Protein AF-A0A8I0FQT3-F1 (afdb_monomer_lite)

Sequence (55 aa):
MNLEQIVPAIALIAVLFLVLPGFMSSNANKKLFLKNLSIWAVIVLVVVVLLYIIF

pLDDT: mean 92.46, std 4.63, range [71.75, 98.31]

Secondary structure (DSSP, 8-state):
--HHHHHHHHHHHHHHHHHHHHHHHHT-SHHHHHHHHHHHHHHHHHHHHHHHHH-

Structure (mmCIF, N/CA/C/O backbone):
data_AF-A0A8I0FQT3-F1
#
_entry.id   AF-A0A8I0FQT3-F1
#
loop_
_atom_site.group_PDB
_atom_site.id
_atom_site.type_symbol
_atom_site.label_atom_id
_atom_site.label_alt_id
_atom_site.label_comp_id
_atom_site.label_asym_id
_atom_site.label_entity_id
_atom_site.label_seq_id
_atom_site.pdbx_PDB_ins_code
_atom_site.Cartn_x
_atom_site.Cartn_y
_atom_site.Cartn_z
_atom_site.occupancy
_atom_site.B_iso_or_equiv
_atom_site.auth_seq_id
_atom_site.auth_comp_id
_atom_site.auth_asym_id
_atom_site.auth_atom_id
_atom_site.pdbx_PDB_model_num
ATOM 1 N N . MET A 1 1 ? 20.090 -1.799 -9.573 1.00 71.75 1 MET A N 1
ATOM 2 C CA . MET A 1 1 ? 18.759 -1.416 -10.091 1.00 71.75 1 MET A CA 1
ATOM 3 C C . MET A 1 1 ? 18.971 -0.385 -11.180 1.00 71.75 1 MET A C 1
ATOM 5 O O . MET A 1 1 ? 19.771 0.520 -10.976 1.00 71.75 1 MET A O 1
ATOM 9 N N . ASN A 1 2 ? 18.296 -0.535 -12.316 1.00 92.19 2 ASN A N 1
ATOM 10 C CA . ASN A 1 2 ? 18.358 0.449 -13.399 1.00 92.19 2 ASN A CA 1
ATOM 11 C C . ASN A 1 2 ? 17.407 1.613 -13.104 1.00 92.19 2 ASN A C 1
ATOM 13 O O . ASN A 1 2 ? 16.474 1.465 -12.311 1.00 92.19 2 ASN A O 1
ATOM 17 N N . LEU A 1 3 ? 17.615 2.756 -13.760 1.00 93.56 3 LEU A N 1
ATOM 18 C CA . LEU A 1 3 ? 16.760 3.935 -13.586 1.00 93.56 3 LE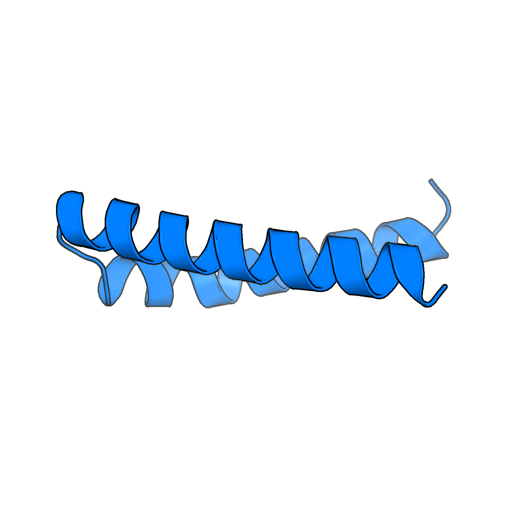U A CA 1
ATOM 19 C C . LEU A 1 3 ? 15.279 3.613 -13.868 1.00 93.56 3 LEU A C 1
ATOM 21 O O . LEU A 1 3 ? 14.400 4.075 -13.148 1.00 93.56 3 LEU A O 1
ATOM 25 N N . GLU A 1 4 ? 15.031 2.716 -14.826 1.00 92.50 4 GLU A N 1
ATOM 26 C CA . GLU A 1 4 ? 13.711 2.178 -15.180 1.00 92.50 4 GLU A CA 1
ATOM 27 C C . GLU A 1 4 ? 12.990 1.460 -14.029 1.00 92.50 4 GLU A C 1
ATOM 29 O O . GLU A 1 4 ? 11.769 1.403 -14.022 1.00 92.50 4 GLU A O 1
ATOM 34 N N . GLN A 1 5 ? 13.715 0.932 -13.037 1.00 92.44 5 GLN A N 1
ATOM 35 C CA . GLN A 1 5 ? 13.134 0.301 -11.843 1.00 92.44 5 GLN A CA 1
ATOM 36 C C . GLN A 1 5 ? 13.106 1.253 -10.643 1.00 92.44 5 GLN A C 1
ATOM 38 O O . GLN A 1 5 ? 12.180 1.216 -9.835 1.00 92.44 5 GLN A O 1
ATOM 43 N N . ILE A 1 6 ? 14.119 2.117 -10.522 1.00 95.62 6 ILE A N 1
ATOM 44 C CA . ILE A 1 6 ? 14.248 3.068 -9.410 1.00 95.62 6 ILE A CA 1
ATOM 45 C C . ILE A 1 6 ? 13.155 4.139 -9.481 1.00 95.62 6 ILE A C 1
ATOM 47 O O . ILE A 1 6 ? 12.543 4.451 -8.461 1.00 95.62 6 ILE A O 1
ATOM 51 N N . VAL A 1 7 ? 12.881 4.682 -10.672 1.00 95.19 7 VAL A N 1
ATOM 52 C CA . VAL A 1 7 ? 11.891 5.755 -10.851 1.00 95.19 7 VAL A CA 1
ATOM 53 C C . VAL A 1 7 ? 10.477 5.297 -10.457 1.00 95.19 7 VAL A C 1
ATOM 55 O O . VAL A 1 7 ? 9.867 5.971 -9.623 1.00 95.19 7 VAL A O 1
ATOM 58 N N . PRO A 1 8 ? 9.960 4.143 -10.934 1.00 94.25 8 PRO A N 1
ATOM 59 C CA . PRO A 1 8 ? 8.674 3.625 -10.470 1.00 94.25 8 PRO A CA 1
ATOM 60 C C . PRO A 1 8 ? 8.644 3.344 -8.966 1.00 94.25 8 PRO A C 1
ATOM 62 O O . PRO A 1 8 ? 7.654 3.654 -8.308 1.00 94.25 8 PRO A O 1
ATOM 65 N N . ALA A 1 9 ? 9.726 2.804 -8.394 1.00 93.81 9 ALA A N 1
ATOM 66 C CA . ALA A 1 9 ? 9.786 2.512 -6.962 1.00 93.81 9 ALA A CA 1
ATOM 67 C C . ALA A 1 9 ? 9.672 3.787 -6.107 1.00 93.81 9 ALA A C 1
ATOM 69 O O . ALA A 1 9 ? 8.887 3.825 -5.158 1.00 93.81 9 ALA A O 1
ATOM 70 N N . ILE A 1 10 ? 10.399 4.851 -6.466 1.00 96.38 10 ILE A N 1
ATOM 71 C CA . ILE A 1 10 ? 10.311 6.150 -5.781 1.00 96.38 10 ILE A CA 1
ATOM 72 C C . ILE A 1 10 ? 8.911 6.752 -5.942 1.00 96.38 10 ILE A C 1
ATOM 74 O O . ILE A 1 10 ? 8.361 7.261 -4.966 1.00 96.38 10 ILE A O 1
ATOM 78 N N . ALA A 1 11 ? 8.309 6.657 -7.132 1.00 95.56 11 ALA A N 1
ATOM 79 C CA . ALA A 1 11 ? 6.950 7.141 -7.368 1.00 95.56 11 ALA A CA 1
ATOM 80 C C . ALA A 1 11 ? 5.927 6.433 -6.462 1.00 95.56 11 ALA A C 1
ATOM 82 O O . ALA A 1 11 ? 5.102 7.097 -5.836 1.00 95.56 11 ALA A O 1
ATOM 83 N N . LEU A 1 12 ? 6.019 5.107 -6.320 1.00 93.88 12 LEU A N 1
ATOM 84 C CA . LEU A 1 12 ? 5.152 4.338 -5.421 1.00 93.88 12 LEU A CA 1
ATOM 85 C C . LEU A 1 12 ? 5.337 4.748 -3.957 1.00 93.88 12 LEU A C 1
ATOM 87 O O . LEU A 1 12 ? 4.353 4.949 -3.247 1.00 93.88 12 LEU A O 1
ATOM 91 N N . ILE A 1 13 ? 6.581 4.931 -3.510 1.00 94.62 13 ILE A N 1
ATOM 92 C CA . ILE A 1 13 ? 6.875 5.398 -2.148 1.00 94.62 13 ILE A CA 1
ATOM 93 C C . ILE A 1 13 ? 6.289 6.799 -1.917 1.00 94.62 13 ILE A C 1
ATOM 95 O O . ILE A 1 13 ? 5.650 7.032 -0.893 1.00 94.62 13 ILE A O 1
ATOM 99 N N . ALA A 1 14 ? 6.449 7.719 -2.870 1.00 95.94 14 ALA A N 1
ATOM 100 C CA . ALA A 1 14 ? 5.901 9.071 -2.776 1.00 95.94 14 ALA A CA 1
ATOM 101 C C . ALA A 1 14 ? 4.364 9.066 -2.704 1.00 95.94 14 ALA A C 1
ATOM 103 O O . ALA A 1 14 ? 3.785 9.751 -1.860 1.00 95.94 14 ALA A O 1
ATOM 104 N N . VAL A 1 15 ? 3.700 8.248 -3.528 1.00 95.31 15 VAL A N 1
ATOM 105 C CA . VAL A 1 15 ? 2.241 8.063 -3.475 1.00 95.31 15 VAL A CA 1
ATOM 106 C C . VAL A 1 15 ? 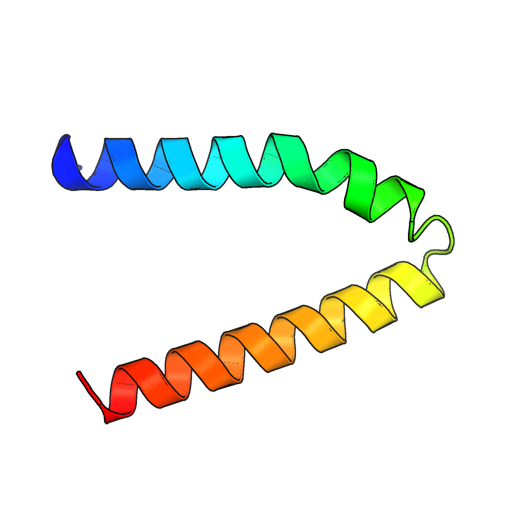1.810 7.519 -2.114 1.00 95.31 15 VAL A C 1
ATOM 108 O O . VAL A 1 15 ? 0.860 8.040 -1.529 1.00 95.31 15 VAL A O 1
ATOM 111 N N . LEU A 1 16 ? 2.523 6.529 -1.565 1.00 91.19 16 LEU A N 1
ATOM 112 C CA . LEU A 1 16 ? 2.236 6.011 -0.227 1.00 91.19 16 LEU A CA 1
ATOM 113 C C . LEU A 1 16 ? 2.354 7.107 0.833 1.00 91.19 16 LEU A C 1
ATOM 115 O O . LEU A 1 16 ? 1.434 7.255 1.628 1.00 91.19 16 LEU A O 1
ATOM 119 N N . PHE A 1 17 ? 3.415 7.917 0.819 1.00 94.38 17 PHE A N 1
ATOM 120 C CA . PHE A 1 17 ? 3.567 9.029 1.766 1.00 94.38 17 PHE A CA 1
ATOM 121 C C . PHE A 1 17 ? 2.436 10.058 1.679 1.00 94.38 17 PHE A C 1
ATOM 123 O O . PHE A 1 17 ? 2.013 10.571 2.712 1.00 94.38 17 PHE A O 1
ATOM 130 N N . LEU A 1 18 ? 1.928 10.346 0.479 1.00 93.75 18 LEU A N 1
ATOM 131 C CA . LEU A 1 18 ? 0.814 11.278 0.285 1.00 93.75 18 LEU A CA 1
ATOM 132 C C . LEU A 1 18 ? -0.521 10.707 0.783 1.00 93.75 18 LEU A C 1
ATOM 134 O O . LEU A 1 18 ? -1.324 11.431 1.372 1.00 93.75 18 LEU A O 1
ATOM 138 N N . VAL A 1 19 ? -0.764 9.412 0.572 1.00 90.19 19 VAL A N 1
ATOM 139 C CA . VAL A 1 19 ? -2.041 8.760 0.909 1.00 90.19 19 VAL A CA 1
AT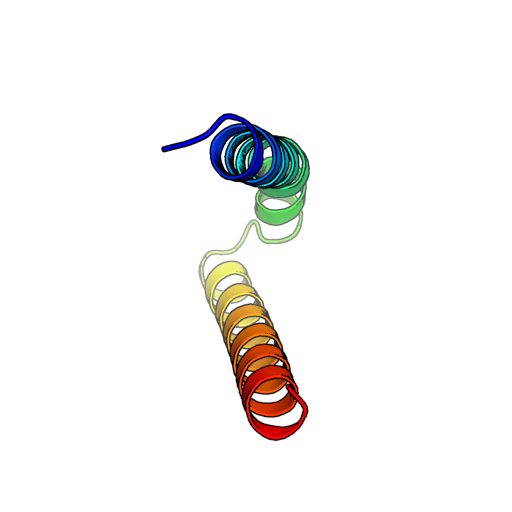OM 140 C C . VAL A 1 19 ? -2.098 8.318 2.376 1.00 90.19 19 VAL A C 1
ATOM 142 O O . VAL A 1 19 ? -3.159 8.396 2.999 1.00 90.19 19 VAL A O 1
ATOM 145 N N . LEU A 1 20 ? -0.970 7.897 2.959 1.00 88.81 20 LEU A N 1
ATOM 146 C CA . LEU A 1 20 ? -0.868 7.388 4.331 1.00 88.81 20 LEU A CA 1
ATOM 147 C C . LEU A 1 20 ? -1.498 8.312 5.392 1.00 88.81 20 LEU A C 1
ATOM 149 O O . LEU A 1 20 ? -2.285 7.805 6.190 1.00 88.81 20 LEU A O 1
ATOM 153 N N . PRO A 1 21 ? -1.233 9.633 5.443 1.00 87.94 21 PRO A N 1
ATOM 154 C CA . PRO A 1 21 ? -1.817 10.492 6.473 1.00 87.94 21 PRO A CA 1
ATOM 155 C C . PRO A 1 21 ? -3.347 10.578 6.373 1.00 87.94 21 PRO A C 1
ATOM 157 O O . PRO A 1 21 ? -4.024 10.493 7.397 1.00 87.94 21 PRO A O 1
ATOM 160 N N . GLY A 1 22 ? -3.904 10.677 5.160 1.00 89.19 22 GLY A N 1
ATOM 161 C CA . GLY A 1 22 ? -5.356 10.673 4.935 1.00 89.19 22 GLY A CA 1
ATOM 162 C C . GLY A 1 22 ? -6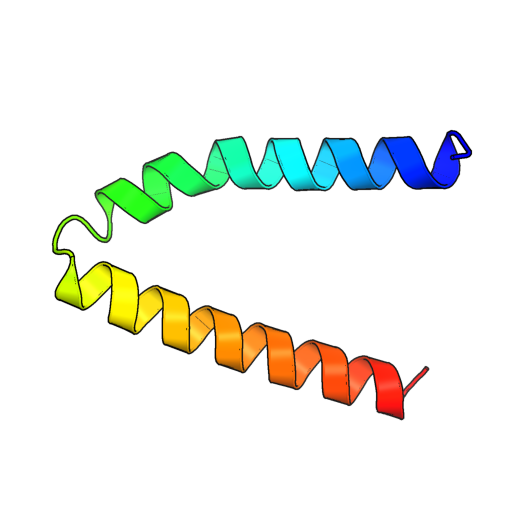.001 9.318 5.248 1.00 89.19 22 GLY A C 1
ATOM 163 O O . GLY A 1 22 ? -7.105 9.239 5.793 1.00 89.19 22 GLY A O 1
ATOM 164 N N . PHE A 1 23 ? -5.282 8.230 4.971 1.00 87.25 23 PHE A N 1
ATOM 165 C CA . PHE A 1 23 ? -5.698 6.891 5.369 1.00 87.25 23 PHE A CA 1
ATOM 166 C C . PHE A 1 23 ? -5.721 6.750 6.896 1.00 87.25 23 PHE A C 1
ATOM 168 O O . PHE A 1 23 ? -6.707 6.279 7.453 1.00 87.25 23 PHE A O 1
ATOM 175 N N . MET A 1 24 ? -4.685 7.214 7.596 1.00 86.81 24 MET A N 1
ATOM 176 C CA . MET A 1 24 ? -4.622 7.156 9.059 1.00 86.81 24 MET A CA 1
ATOM 177 C C . MET A 1 24 ? -5.695 8.029 9.721 1.00 86.81 24 MET A C 1
ATOM 179 O O . MET A 1 24 ? -6.311 7.592 10.692 1.00 86.81 24 MET A O 1
ATOM 183 N N . SER A 1 25 ? -5.969 9.226 9.189 1.00 88.56 25 SER A N 1
ATOM 184 C CA . SER A 1 25 ? -6.982 10.131 9.749 1.00 88.56 25 SER A CA 1
ATOM 185 C C . SER A 1 25 ? -8.412 9.604 9.577 1.00 88.56 25 SER A C 1
ATOM 187 O O . SER A 1 25 ? -9.199 9.653 10.521 1.00 88.56 25 SER A O 1
ATOM 189 N N . SER A 1 26 ? -8.737 9.018 8.420 1.00 85.00 26 SER A N 1
ATOM 190 C CA . SER A 1 26 ? -10.038 8.371 8.168 1.00 85.00 26 SER A CA 1
ATOM 191 C C . SER A 1 26 ? -10.223 7.045 8.921 1.00 85.00 26 SER A C 1
ATOM 193 O O . SER A 1 26 ? -11.345 6.558 9.061 1.00 85.00 26 SER A O 1
ATOM 195 N N . ASN A 1 27 ? -9.137 6.478 9.454 1.00 87.50 27 ASN A N 1
ATOM 196 C CA . ASN A 1 27 ? -9.105 5.203 10.167 1.00 87.50 27 ASN A CA 1
ATOM 197 C C . ASN A 1 27 ? -8.571 5.339 11.602 1.00 87.50 27 ASN A C 1
ATOM 199 O O . ASN A 1 27 ? -7.849 4.471 12.088 1.00 87.50 27 ASN A O 1
ATOM 203 N N . ALA A 1 28 ? -8.951 6.408 12.308 1.00 84.00 28 ALA A N 1
ATOM 204 C CA . ALA A 1 28 ? -8.413 6.742 13.632 1.00 84.00 28 ALA A CA 1
ATOM 205 C C . ALA A 1 28 ? -8.578 5.637 14.704 1.00 84.00 28 ALA A C 1
ATOM 207 O O . ALA A 1 28 ? -7.828 5.589 15.680 1.00 84.00 28 ALA A O 1
ATOM 208 N N . ASN A 1 29 ? -9.544 4.726 14.544 1.00 91.56 29 ASN A N 1
ATOM 209 C CA . ASN A 1 29 ? -9.709 3.572 15.426 1.00 91.56 29 ASN A CA 1
ATOM 210 C C . ASN A 1 29 ? -8.868 2.381 14.937 1.00 91.56 29 ASN A C 1
ATOM 212 O O . ASN A 1 29 ? -9.081 1.894 13.830 1.00 91.56 29 ASN A O 1
ATOM 216 N N . LYS A 1 30 ? -7.996 1.827 15.794 1.00 85.81 30 LYS A N 1
ATOM 217 C CA . LYS A 1 30 ? -7.137 0.667 15.465 1.00 85.81 30 LYS A CA 1
ATOM 218 C C . LYS A 1 30 ? -7.906 -0.531 14.884 1.00 85.81 30 LYS A C 1
ATOM 220 O O . LYS A 1 30 ? -7.411 -1.191 13.976 1.00 85.81 30 LYS A O 1
ATOM 225 N N . LYS A 1 31 ? -9.122 -0.808 15.370 1.00 88.94 31 LYS A N 1
ATOM 226 C CA . LYS A 1 31 ? -9.981 -1.890 14.858 1.00 88.94 31 LYS A CA 1
ATOM 227 C C . LYS A 1 31 ? -10.488 -1.586 13.445 1.00 88.94 31 LYS A C 1
ATOM 229 O O . LYS A 1 31 ? -10.555 -2.492 12.620 1.00 88.94 31 LYS A O 1
ATOM 234 N N . LEU A 1 32 ? -10.826 -0.325 13.164 1.00 88.19 32 LEU A N 1
ATOM 235 C CA . LEU A 1 32 ? -11.250 0.129 11.836 1.00 88.19 32 LEU A CA 1
ATOM 236 C C . LEU A 1 32 ? -10.074 0.148 10.853 1.00 88.19 32 LEU A C 1
ATOM 238 O O . LEU A 1 32 ? -10.219 -0.343 9.739 1.00 88.19 32 LEU A O 1
ATOM 242 N N . PHE A 1 33 ? -8.905 0.616 11.299 1.00 90.06 33 PHE A N 1
ATOM 243 C CA . PHE A 1 33 ? -7.659 0.573 10.536 1.00 90.06 33 PHE A CA 1
ATOM 244 C C . PHE A 1 33 ? -7.319 -0.846 10.088 1.00 90.06 33 PHE A C 1
ATOM 246 O O . PHE A 1 33 ? -7.166 -1.078 8.894 1.00 90.06 33 PHE A O 1
ATOM 253 N N . LEU A 1 34 ? -7.268 -1.811 11.016 1.00 90.75 34 LEU A N 1
ATOM 254 C CA . LEU A 1 34 ? -6.960 -3.201 10.668 1.00 90.75 34 LEU A CA 1
ATOM 255 C C . LEU A 1 34 ? -8.021 -3.804 9.745 1.00 90.75 34 LEU A C 1
ATOM 257 O O . LEU A 1 34 ? -7.665 -4.459 8.773 1.00 90.75 34 LEU A O 1
ATOM 261 N N . LYS A 1 35 ? -9.311 -3.533 9.987 1.00 92.12 35 LYS A N 1
ATOM 262 C CA . LYS A 1 35 ? -10.391 -3.990 9.102 1.00 92.12 35 LYS A CA 1
ATOM 263 C C . LYS A 1 35 ? -10.209 -3.465 7.676 1.00 92.12 35 LYS A C 1
ATOM 265 O O . LYS A 1 35 ? -10.269 -4.243 6.727 1.00 92.12 35 LYS A O 1
ATOM 270 N N . ASN A 1 36 ? -9.978 -2.165 7.524 1.00 90.50 36 ASN A N 1
ATOM 271 C CA . ASN A 1 36 ? -9.861 -1.541 6.211 1.00 90.50 36 ASN A CA 1
ATOM 272 C C . ASN A 1 36 ? -8.550 -1.931 5.518 1.00 90.50 36 ASN A C 1
ATOM 274 O O . ASN A 1 36 ? -8.564 -2.205 4.321 1.00 90.50 36 ASN A O 1
ATOM 278 N N . LEU A 1 37 ? -7.450 -2.064 6.262 1.00 91.31 37 LEU A N 1
ATOM 279 C CA . LEU A 1 37 ? -6.184 -2.574 5.739 1.00 91.31 37 LEU A CA 1
ATOM 280 C C . LEU A 1 37 ? -6.316 -4.018 5.233 1.00 91.31 37 LEU A C 1
ATOM 282 O O . LEU A 1 37 ? -5.838 -4.322 4.144 1.00 91.31 37 LEU A O 1
ATOM 286 N N . SER A 1 38 ? -7.008 -4.894 5.969 1.00 93.50 38 SER A N 1
ATOM 287 C CA . SER A 1 38 ? -7.267 -6.269 5.523 1.00 93.50 38 SER A CA 1
ATOM 288 C C . SER A 1 38 ? -8.101 -6.319 4.242 1.00 93.50 38 SER A C 1
ATOM 290 O O . SER A 1 38 ? -7.795 -7.115 3.360 1.00 93.50 38 SER A O 1
ATOM 292 N N . ILE A 1 39 ? -9.113 -5.457 4.098 1.00 94.25 39 ILE A N 1
ATOM 293 C CA . ILE A 1 39 ? -9.912 -5.372 2.863 1.00 94.25 39 ILE A CA 1
ATOM 294 C C . ILE A 1 39 ? -9.030 -4.949 1.681 1.00 94.25 39 ILE A C 1
ATOM 296 O O . ILE A 1 39 ? -9.045 -5.611 0.644 1.00 94.25 39 ILE A O 1
ATOM 300 N N . TRP A 1 40 ? -8.215 -3.902 1.844 1.00 91.12 40 TRP A N 1
ATOM 301 C CA . TRP A 1 40 ? -7.276 -3.464 0.806 1.00 91.12 40 TRP A CA 1
ATOM 302 C C . TRP A 1 40 ? -6.256 -4.547 0.442 1.00 91.12 40 TRP A C 1
ATOM 304 O O . TRP A 1 40 ? -5.989 -4.748 -0.740 1.00 91.12 40 TRP A O 1
ATOM 314 N N . ALA A 1 41 ? -5.740 -5.291 1.423 1.00 93.75 41 ALA A N 1
ATOM 315 C CA . ALA A 1 41 ? -4.822 -6.401 1.175 1.00 93.75 41 ALA A CA 1
ATOM 316 C C . ALA A 1 41 ? -5.469 -7.509 0.326 1.00 93.75 41 ALA A C 1
ATOM 318 O O . ALA A 1 41 ? -4.844 -7.997 -0.613 1.00 93.75 41 ALA A O 1
ATOM 319 N N . VAL A 1 42 ? -6.729 -7.866 0.602 1.00 97.62 42 VAL A N 1
ATOM 320 C CA . VAL A 1 42 ? -7.475 -8.849 -0.204 1.00 97.62 42 VAL A CA 1
ATOM 321 C C . VAL A 1 42 ? -7.710 -8.335 -1.626 1.00 97.62 42 VAL A C 1
ATOM 323 O O . VAL A 1 42 ? -7.506 -9.085 -2.576 1.00 97.62 42 VAL A O 1
ATOM 326 N N . ILE A 1 43 ? -8.079 -7.061 -1.798 1.00 96.00 43 ILE A N 1
ATOM 327 C CA . ILE A 1 43 ? -8.260 -6.457 -3.129 1.00 96.00 43 ILE A CA 1
ATOM 328 C C . ILE A 1 43 ? -6.956 -6.525 -3.933 1.00 96.00 43 ILE A C 1
ATOM 330 O O . ILE A 1 43 ? -6.965 -6.977 -5.077 1.00 96.00 43 ILE A O 1
ATOM 334 N N . VAL A 1 44 ? -5.830 -6.129 -3.331 1.00 95.12 44 VAL A N 1
ATOM 335 C CA . VAL A 1 44 ? -4.510 -6.189 -3.978 1.00 95.12 44 VAL A CA 1
ATOM 336 C C . VAL A 1 44 ? -4.147 -7.627 -4.345 1.00 95.12 44 VAL A C 1
ATOM 338 O O . VAL A 1 44 ? -3.710 -7.863 -5.469 1.00 95.12 44 VAL A O 1
ATOM 341 N N . LEU A 1 45 ? -4.374 -8.590 -3.446 1.00 97.44 45 LEU A N 1
ATOM 342 C CA . LEU A 1 45 ? -4.123 -10.009 -3.711 1.00 97.44 45 LEU A CA 1
ATOM 343 C C . LEU A 1 45 ? -4.898 -10.487 -4.947 1.00 97.44 45 LEU A C 1
ATOM 345 O O . LEU A 1 45 ? -4.314 -11.098 -5.837 1.00 97.44 45 LEU A O 1
ATOM 349 N N . VAL A 1 46 ? -6.195 -10.176 -5.023 1.00 98.19 46 VAL A N 1
ATOM 350 C CA . VAL A 1 46 ? -7.044 -10.561 -6.159 1.00 98.19 46 VAL A CA 1
ATOM 351 C C . VAL A 1 46 ? -6.537 -9.938 -7.457 1.00 98.19 46 VAL A C 1
ATOM 353 O O . VAL A 1 46 ? -6.403 -10.647 -8.451 1.00 98.19 46 VAL A O 1
ATOM 356 N N . VAL A 1 47 ? -6.203 -8.644 -7.458 1.00 97.06 47 VAL A N 1
ATOM 357 C CA . VAL A 1 47 ? -5.662 -7.969 -8.649 1.00 97.06 47 VAL A CA 1
ATOM 358 C C . VAL A 1 47 ? -4.351 -8.615 -9.099 1.00 97.06 47 VAL A C 1
ATOM 360 O O . VAL A 1 47 ? -4.203 -8.900 -10.282 1.00 97.06 47 VAL A O 1
ATOM 363 N N . VAL A 1 48 ? -3.424 -8.899 -8.180 1.00 96.44 48 VAL A N 1
ATOM 364 C CA . VAL A 1 48 ? -2.140 -9.544 -8.507 1.00 96.44 48 VAL A CA 1
ATOM 365 C C . VAL A 1 48 ? -2.351 -10.940 -9.092 1.00 96.44 48 VAL A C 1
ATOM 367 O O . VAL A 1 48 ? -1.723 -11.272 -10.093 1.00 96.44 48 VAL A O 1
ATOM 370 N N . VAL A 1 49 ? -3.255 -11.738 -8.517 1.00 97.88 49 VAL A N 1
ATOM 371 C CA . VAL A 1 49 ? -3.588 -13.071 -9.045 1.00 97.88 49 VAL A CA 1
ATOM 372 C C . VAL A 1 49 ? -4.174 -12.970 -10.453 1.00 97.88 49 VAL A C 1
ATOM 374 O O . VAL A 1 49 ? -3.757 -13.715 -11.333 1.00 97.88 49 VAL A O 1
ATOM 377 N N . LEU A 1 50 ? -5.097 -12.035 -10.694 1.00 98.31 50 LEU A N 1
ATOM 378 C CA . LEU A 1 50 ? -5.669 -11.824 -12.027 1.00 98.31 50 LEU A CA 1
ATOM 379 C C . LEU A 1 50 ? -4.610 -11.380 -13.039 1.00 98.31 50 LEU A C 1
ATOM 381 O O . LEU A 1 50 ? -4.572 -11.914 -14.142 1.00 98.31 50 LEU A O 1
ATOM 385 N N . LEU A 1 51 ? -3.735 -10.444 -12.663 1.00 97.38 51 LEU A N 1
ATOM 386 C CA . LEU A 1 51 ? -2.634 -10.003 -13.519 1.00 97.38 51 LEU A CA 1
ATOM 387 C C . LEU A 1 51 ? -1.701 -11.165 -13.864 1.00 97.38 51 LEU A C 1
ATOM 389 O O . LEU A 1 51 ? -1.362 -11.313 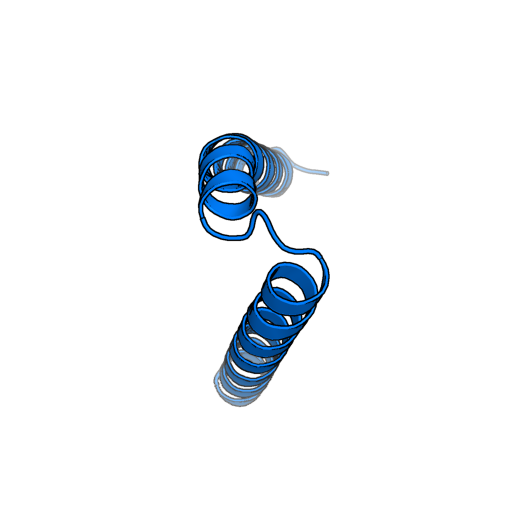-15.028 1.00 97.38 51 LEU A O 1
ATOM 393 N N . TYR A 1 52 ? -1.350 -12.009 -12.891 1.00 96.50 52 TYR A N 1
ATOM 394 C CA . TYR A 1 52 ? -0.504 -13.189 -13.109 1.00 96.50 52 TYR A CA 1
ATOM 395 C C . TYR A 1 52 ? -1.145 -14.243 -14.026 1.00 96.50 52 TYR A C 1
ATOM 397 O O . TYR A 1 52 ? -0.443 -14.994 -14.689 1.00 96.50 52 TYR A O 1
ATOM 405 N N . ILE A 1 53 ? -2.476 -14.337 -14.049 1.00 97.81 53 ILE A N 1
ATOM 406 C CA . ILE A 1 53 ? -3.185 -15.259 -14.949 1.00 97.81 53 ILE A CA 1
ATOM 407 C C . ILE A 1 53 ? -3.260 -14.695 -16.378 1.00 97.81 53 ILE A C 1
ATOM 409 O O . ILE A 1 53 ? -3.303 -15.466 -17.334 1.00 97.81 53 ILE A O 1
ATOM 413 N N . ILE A 1 54 ? -3.327 -13.367 -16.528 1.00 97.19 54 ILE A N 1
ATOM 414 C CA . ILE A 1 54 ? -3.524 -12.690 -17.821 1.00 97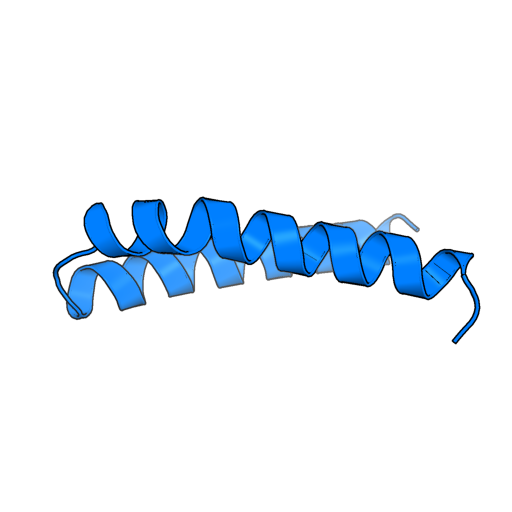.19 54 ILE A CA 1
ATOM 415 C C . ILE A 1 54 ? -2.199 -12.416 -18.551 1.00 97.19 54 ILE A C 1
ATOM 417 O O . ILE A 1 54 ? -2.176 -12.487 -19.781 1.00 97.19 54 ILE A O 1
ATOM 421 N N . PHE A 1 55 ? -1.140 -12.066 -17.820 1.00 93.06 55 PHE A N 1
ATOM 422 C CA . PHE A 1 55 ? 0.185 -11.708 -18.341 1.00 93.06 55 PHE A CA 1
ATOM 423 C C . PHE A 1 55 ? 1.199 -12.825 -18.103 1.00 93.06 55 PHE A C 1
ATOM 425 O O . PHE A 1 55 ? 1.975 -13.102 -19.045 1.00 93.06 55 PHE A O 1
#

Radius of gyration: 14.59 Å; chains: 1; bounding box: 30×26×34 Å

Foldseek 3Di:
DDPVVVVVVVVVVVVCVVVVVVLCVVQVDPVSSVVVVVVVVVVVVVVVVVVVVVD